Protein AF-A0A969E4X5-F1 (afdb_monomer)

Sequence (91 aa):
MVANLRTMGYPEHFAGMLTFWKVLGVLAIAIPQVPARFKEWAYGCFFVEFLCAAYVLFVTPDFSNQVAFPLVFVAILAGSYYYYHKLKAAN

Secondary structure (DSSP, 8-state):
-THHHHHTT--HHHHHHHHHHHHHHHHHHH-TTS-HHHHHHHHHHHHHHHHHHHHHHHHSTTTGGGTHHHHHHHHHHHHHHHHHHHHHH--

Solvent-accessible surface area (backbone atoms only — not comparable to full-atom values): 5136 Å² total; per-residue (Å²): 125,78,75,61,42,64,79,69,70,48,61,80,61,54,61,54,53,53,53,51,52,51,52,52,43,50,49,44,62,70,43,81,86,50,56,70,68,62,32,53,52,38,53,51,51,52,48,51,53,30,50,51,50,26,51,54,25,55,72,35,82,94,39,39,89,52,27,62,58,36,49,51,52,44,52,52,52,52,48,52,51,53,53,54,51,51,58,64,72,74,107

Radius of gyration: 15.98 Å; Cα contacts (8 Å, |Δi|>4): 47; chains: 1; bounding box: 28×29×47 Å

Nearest PDB structures (foldseek):
  1ehg-assembly1_A  TM=9.020E-01  e=9.083E+00  Fusarium oxysporum
  1ulw-assembly1_A  TM=6.821E-01  e=8.049E+00  Fusarium oxysporum
  6qk8-assembly1_C  TM=3.220E-01  e=3.454E+00  Saccharomyces cerevisiae S288C
  6y6b-assembly1_A  TM=3.275E-01  e=6.714E+00  Homo sapiens

Foldseek 3Di:
DQVVCVVVVHDSCVVVVVVVVLVVLVCLCPDPPRDPVSNVVSLVVLLVVLVVVLVVLCPDPVRVVVSVPSVVVNVVSVVVVVVVVVVVVVD

Mean predicted aligned error: 9.79 Å

pLDDT: mean 74.41, std 10.67, range [45.41, 87.62]

Structure (mmCIF, N/CA/C/O backbone):
data_AF-A0A969E4X5-F1
#
_entry.id   AF-A0A969E4X5-F1
#
loop_
_atom_site.group_PDB
_atom_site.id
_atom_site.type_symbol
_atom_site.label_atom_id
_atom_site.label_alt_id
_atom_site.label_comp_id
_atom_site.label_asym_id
_atom_site.label_entity_id
_atom_site.label_seq_id
_atom_site.pdbx_PDB_ins_code
_atom_site.Cartn_x
_atom_site.Cartn_y
_atom_site.Cartn_z
_atom_site.occupancy
_atom_site.B_iso_or_equiv
_atom_site.auth_seq_id
_atom_site.auth_comp_id
_atom_site.auth_asym_id
_atom_site.auth_atom_id
_atom_site.pdbx_PDB_model_num
ATOM 1 N N . MET A 1 1 ? -2.292 -0.433 -21.258 1.00 48.19 1 MET A N 1
ATOM 2 C CA . MET A 1 1 ? -1.569 -1.091 -20.142 1.00 48.19 1 MET A CA 1
ATOM 3 C C . MET A 1 1 ? -1.119 -2.521 -20.470 1.00 48.19 1 MET A C 1
ATOM 5 O O . MET A 1 1 ? 0.020 -2.832 -20.170 1.00 48.19 1 MET A O 1
ATOM 9 N N . VAL A 1 2 ? -1.921 -3.371 -21.133 1.00 48.62 2 VAL A N 1
ATOM 10 C CA . VAL A 1 2 ? -1.520 -4.762 -21.492 1.00 48.62 2 VAL A CA 1
ATOM 11 C C . VAL A 1 2 ? -0.456 -4.838 -22.607 1.00 48.62 2 VAL A C 1
ATOM 13 O O . VAL A 1 2 ? 0.323 -5.784 -22.663 1.00 48.62 2 VAL A O 1
ATOM 16 N N . ALA A 1 3 ? -0.363 -3.814 -23.461 1.00 46.56 3 ALA A N 1
ATOM 17 C CA . ALA A 1 3 ? 0.533 -3.808 -24.621 1.00 46.56 3 ALA A CA 1
ATOM 18 C C . ALA A 1 3 ? 2.043 -3.794 -24.292 1.00 46.56 3 ALA A C 1
ATOM 20 O O . ALA A 1 3 ? 2.827 -4.217 -25.130 1.00 46.56 3 ALA A O 1
ATOM 21 N N . ASN A 1 4 ? 2.457 -3.370 -23.090 1.00 54.47 4 ASN A N 1
ATOM 22 C CA . ASN A 1 4 ? 3.882 -3.232 -22.738 1.00 54.47 4 ASN A CA 1
ATOM 23 C C . ASN A 1 4 ? 4.544 -4.539 -22.260 1.00 54.47 4 ASN A C 1
ATOM 25 O O . ASN A 1 4 ? 5.764 -4.652 -22.291 1.00 54.47 4 ASN A O 1
ATOM 29 N N . LEU A 1 5 ? 3.764 -5.536 -21.821 1.00 54.41 5 LEU A N 1
ATOM 30 C CA . LEU A 1 5 ? 4.311 -6.781 -21.257 1.00 54.41 5 LEU A CA 1
ATOM 31 C C . LEU A 1 5 ? 4.767 -7.769 -22.337 1.00 54.41 5 LEU A C 1
ATOM 33 O O . LEU A 1 5 ? 5.786 -8.434 -22.163 1.00 54.41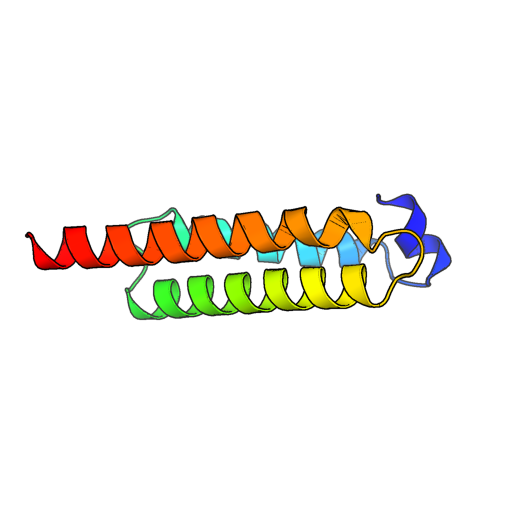 5 LEU A O 1
ATOM 37 N N . ARG A 1 6 ? 4.059 -7.808 -23.477 1.00 52.84 6 ARG A N 1
ATOM 38 C CA . ARG A 1 6 ? 4.443 -8.623 -24.642 1.00 52.84 6 ARG A CA 1
ATOM 39 C C . ARG A 1 6 ? 5.786 -8.178 -25.226 1.00 52.84 6 ARG A C 1
ATOM 41 O O . ARG A 1 6 ? 6.598 -9.018 -25.593 1.00 52.84 6 ARG A O 1
ATOM 48 N N . THR A 1 7 ? 6.046 -6.872 -25.261 1.00 53.22 7 THR A N 1
ATOM 49 C CA . THR A 1 7 ? 7.307 -6.289 -25.751 1.00 53.22 7 THR A CA 1
ATOM 50 C C . THR A 1 7 ? 8.488 -6.536 -24.809 1.00 53.22 7 THR A C 1
ATOM 52 O O . THR A 1 7 ? 9.627 -6.536 -25.260 1.00 53.22 7 THR A O 1
ATOM 55 N N . MET A 1 8 ? 8.226 -6.777 -23.520 1.00 57.12 8 MET A N 1
ATOM 56 C CA . MET A 1 8 ? 9.233 -7.085 -22.494 1.00 57.12 8 MET A CA 1
ATOM 57 C C . MET A 1 8 ? 9.477 -8.595 -22.301 1.00 57.12 8 MET A C 1
ATOM 59 O O . MET A 1 8 ? 10.236 -8.978 -21.415 1.00 57.12 8 MET A O 1
ATOM 63 N N . GLY A 1 9 ? 8.842 -9.459 -23.105 1.00 64.00 9 GLY A N 1
ATOM 64 C CA . GLY A 1 9 ? 9.021 -10.916 -23.044 1.00 64.00 9 GLY A CA 1
ATOM 65 C C . GLY A 1 9 ? 8.317 -11.607 -21.871 1.00 64.00 9 GLY A C 1
ATOM 66 O O . GLY A 1 9 ? 8.548 -12.792 -21.637 1.00 64.00 9 GLY A O 1
ATOM 67 N N . TYR A 1 10 ? 7.448 -10.902 -21.137 1.00 63.53 10 TYR A N 1
ATOM 68 C CA . TYR A 1 10 ? 6.694 -11.507 -20.042 1.00 63.53 10 TYR A CA 1
ATOM 69 C C . TYR A 1 10 ? 5.529 -12.352 -20.576 1.00 63.53 10 TYR A C 1
ATOM 71 O O . TYR A 1 10 ? 4.793 -11.897 -21.459 1.00 63.53 10 TYR A O 1
ATOM 79 N N . PRO A 1 11 ? 5.302 -13.557 -20.024 1.00 72.31 11 PRO A N 1
ATOM 80 C CA . PRO A 1 11 ? 4.174 -14.383 -20.422 1.00 72.31 11 PRO A CA 1
ATOM 81 C C . PRO A 1 11 ? 2.837 -13.703 -20.102 1.00 72.31 11 PRO A C 1
ATOM 83 O O . PRO A 1 11 ? 2.693 -13.062 -19.062 1.00 72.31 11 PRO A O 1
ATOM 86 N N . GLU A 1 12 ? 1.820 -13.882 -20.949 1.00 70.06 12 GLU A N 1
ATOM 87 C CA . GLU A 1 12 ? 0.513 -13.213 -20.792 1.00 70.06 12 GLU A CA 1
ATOM 88 C C . GLU A 1 12 ? -0.177 -13.520 -19.452 1.00 70.06 12 GLU A C 1
ATOM 90 O O . GLU A 1 12 ? -0.910 -12.697 -18.904 1.00 70.06 12 GLU A O 1
ATOM 95 N N . HIS A 1 13 ? 0.119 -14.684 -18.877 1.00 76.31 13 HIS A N 1
ATOM 96 C CA . HIS A 1 13 ? -0.375 -15.114 -17.572 1.00 76.31 13 HIS A CA 1
ATOM 97 C C . HIS A 1 13 ? 0.253 -14.361 -16.390 1.00 76.31 13 HIS A C 1
ATOM 99 O O . HIS A 1 13 ? -0.335 -14.352 -15.311 1.00 76.31 13 HIS A O 1
ATOM 105 N N . PHE A 1 14 ? 1.390 -13.680 -16.567 1.00 77.50 14 PHE A N 1
ATOM 106 C CA . PHE A 1 14 ? 2.034 -12.906 -15.501 1.00 77.50 14 PHE A CA 1
ATOM 107 C C . PHE A 1 14 ? 1.167 -11.726 -15.044 1.00 77.50 14 PHE A C 1
ATOM 109 O O . PHE A 1 14 ? 0.991 -11.507 -13.845 1.00 77.50 14 PHE A O 1
ATOM 116 N N . ALA A 1 15 ? 0.548 -11.017 -15.995 1.00 75.88 15 ALA A N 1
ATOM 117 C CA . ALA A 1 15 ? -0.407 -9.954 -15.687 1.00 75.88 15 ALA A CA 1
ATOM 118 C C . ALA A 1 15 ? -1.615 -10.498 -14.912 1.00 75.88 15 ALA A C 1
ATOM 120 O O . ALA A 1 15 ? -1.998 -9.932 -13.891 1.00 75.88 15 ALA A O 1
ATOM 121 N N . GLY A 1 16 ? -2.174 -11.626 -15.368 1.00 82.38 16 GLY A N 1
ATOM 122 C CA . GLY A 1 16 ? -3.310 -12.277 -14.714 1.00 82.38 16 GLY A CA 1
ATOM 123 C C . GLY A 1 16 ? -2.988 -12.734 -13.291 1.00 82.38 16 GLY A C 1
ATOM 124 O O . GLY A 1 16 ? -3.772 -12.492 -12.376 1.00 82.38 16 GLY A O 1
ATOM 125 N N . MET A 1 17 ? -1.806 -13.319 -13.082 1.00 82.94 17 MET A N 1
ATOM 126 C CA . MET A 1 17 ? -1.329 -13.740 -11.764 1.00 82.94 17 MET A CA 1
ATOM 127 C C . MET A 1 17 ? -1.150 -12.548 -10.812 1.00 82.94 17 MET A C 1
ATOM 129 O O . MET A 1 17 ? -1.598 -12.610 -9.668 1.00 82.94 17 MET A O 1
ATOM 133 N N . LEU A 1 18 ? -0.555 -11.445 -11.276 1.00 81.75 18 LEU A N 1
ATOM 134 C CA . LEU A 1 18 ? -0.421 -10.213 -10.490 1.00 81.75 18 LEU A CA 1
ATOM 135 C C . LEU A 1 18 ? -1.783 -9.623 -10.110 1.00 81.75 18 LEU A C 1
ATOM 137 O O . LEU A 1 18 ? -1.995 -9.250 -8.957 1.00 81.75 18 LEU A O 1
ATOM 141 N N . THR A 1 19 ? -2.722 -9.553 -11.056 1.00 83.12 19 THR A N 1
ATOM 142 C CA . THR A 1 19 ? -4.077 -9.063 -10.781 1.00 83.12 19 THR A CA 1
ATOM 143 C C . THR A 1 19 ? -4.796 -9.950 -9.767 1.00 83.12 19 THR A C 1
ATOM 145 O O . THR A 1 19 ? -5.409 -9.426 -8.839 1.00 83.12 19 THR A O 1
ATOM 148 N N . PHE A 1 20 ? -4.680 -11.275 -9.889 1.00 87.62 20 PHE A N 1
ATOM 149 C CA . PHE A 1 20 ? -5.271 -12.220 -8.942 1.00 87.62 20 PHE A CA 1
ATOM 150 C C . PHE A 1 20 ? -4.771 -11.986 -7.509 1.00 87.62 20 PHE A C 1
ATOM 152 O O . PHE A 1 20 ? -5.576 -11.852 -6.587 1.00 87.62 20 PHE A O 1
ATOM 159 N N . TRP A 1 21 ? -3.454 -11.849 -7.324 1.00 83.69 21 TRP A N 1
ATOM 160 C CA . TRP A 1 21 ? -2.861 -11.585 -6.010 1.00 83.69 21 TRP A CA 1
ATOM 161 C C . TRP A 1 21 ? -3.273 -10.236 -5.418 1.00 83.69 21 TRP A C 1
ATOM 163 O O . TRP A 1 21 ? -3.553 -10.156 -4.222 1.00 83.69 21 TRP A O 1
ATOM 173 N N . LYS A 1 22 ? -3.382 -9.189 -6.242 1.00 82.44 22 LYS A N 1
ATOM 174 C CA . LYS A 1 22 ? -3.882 -7.880 -5.793 1.00 82.44 22 LYS A CA 1
ATOM 175 C C . LYS A 1 22 ? -5.316 -7.963 -5.285 1.00 82.44 22 LYS A C 1
ATOM 177 O O . LYS A 1 22 ? -5.615 -7.444 -4.213 1.00 82.44 22 LYS A O 1
ATOM 182 N N . VAL A 1 23 ? -6.196 -8.641 -6.023 1.00 86.62 23 VAL A N 1
ATOM 183 C CA . VAL A 1 23 ? -7.596 -8.832 -5.613 1.00 86.62 23 VAL A CA 1
ATOM 184 C C . VAL A 1 23 ? -7.671 -9.610 -4.299 1.00 86.62 23 VAL A C 1
ATOM 186 O O . VAL A 1 23 ? -8.415 -9.219 -3.402 1.00 86.62 23 VAL A O 1
ATOM 189 N N . LEU A 1 24 ? -6.859 -10.658 -4.146 1.00 86.00 24 LEU A N 1
ATOM 190 C CA . LEU A 1 24 ? -6.783 -11.441 -2.912 1.00 86.00 24 LEU A CA 1
ATOM 191 C C . LEU A 1 24 ? -6.323 -10.581 -1.723 1.00 86.00 24 LEU A C 1
ATOM 193 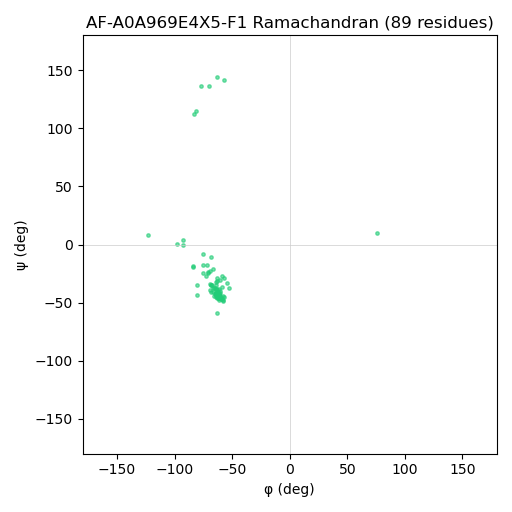O O . LEU A 1 24 ? -6.931 -10.635 -0.655 1.00 86.00 24 LEU A O 1
ATOM 197 N N . GLY A 1 25 ? -5.319 -9.723 -1.922 1.00 82.38 25 GLY A N 1
ATOM 198 C CA . GLY A 1 25 ? -4.883 -8.755 -0.916 1.00 82.38 25 GLY A CA 1
ATOM 199 C C . GLY A 1 25 ? -5.993 -7.779 -0.510 1.00 82.38 25 GLY A C 1
ATOM 200 O O . GLY A 1 25 ? -6.206 -7.553 0.682 1.00 82.38 25 GLY A O 1
ATOM 201 N N . VAL A 1 26 ? -6.735 -7.222 -1.475 1.00 83.31 26 VAL A N 1
ATOM 202 C CA . VAL A 1 26 ? -7.855 -6.306 -1.189 1.00 83.31 26 VAL A CA 1
ATOM 203 C C . VAL A 1 26 ? -8.950 -7.026 -0.403 1.00 83.31 26 VAL A C 1
ATOM 205 O O . VAL A 1 26 ? -9.455 -6.486 0.580 1.00 83.31 26 VAL A O 1
ATOM 208 N N . LEU A 1 27 ? -9.279 -8.265 -0.780 1.00 83.44 27 LEU A N 1
ATOM 209 C CA . LEU A 1 27 ? -10.246 -9.096 -0.059 1.00 83.44 27 LEU A CA 1
ATOM 210 C C . LEU A 1 27 ? -9.800 -9.377 1.384 1.00 83.44 27 LEU A C 1
ATOM 212 O O . LEU A 1 27 ? -10.629 -9.330 2.293 1.00 83.44 27 LEU A O 1
ATOM 216 N N . ALA A 1 28 ? -8.502 -9.596 1.615 1.00 82.31 28 ALA A N 1
ATOM 217 C CA . ALA A 1 28 ? -7.955 -9.810 2.955 1.00 82.31 28 ALA A CA 1
ATOM 218 C C . ALA A 1 28 ? -8.118 -8.585 3.879 1.00 82.31 28 ALA A C 1
ATOM 220 O O . ALA A 1 28 ? -8.292 -8.747 5.089 1.00 82.31 28 ALA A O 1
ATOM 221 N N . ILE A 1 29 ? -8.095 -7.366 3.326 1.00 79.44 29 ILE A N 1
ATOM 222 C CA . ILE A 1 29 ? -8.364 -6.126 4.076 1.00 79.44 29 ILE A CA 1
ATOM 223 C C . ILE A 1 29 ? -9.873 -5.898 4.239 1.00 79.44 29 ILE A C 1
ATOM 225 O O . ILE A 1 29 ? -10.323 -5.541 5.331 1.00 79.44 29 ILE A O 1
ATOM 229 N N . ALA A 1 30 ? -10.651 -6.117 3.174 1.00 80.62 30 ALA A N 1
ATOM 230 C CA . ALA A 1 30 ? -12.081 -5.826 3.130 1.00 80.62 30 ALA A CA 1
ATOM 231 C C . ALA A 1 30 ? -12.915 -6.746 4.033 1.00 80.62 30 ALA A C 1
ATOM 233 O O . ALA A 1 30 ? -13.907 -6.301 4.607 1.00 80.62 30 ALA A O 1
ATOM 234 N N . ILE A 1 31 ? -12.527 -8.017 4.181 1.00 80.19 31 ILE A N 1
ATOM 235 C CA . ILE A 1 31 ? -13.276 -8.97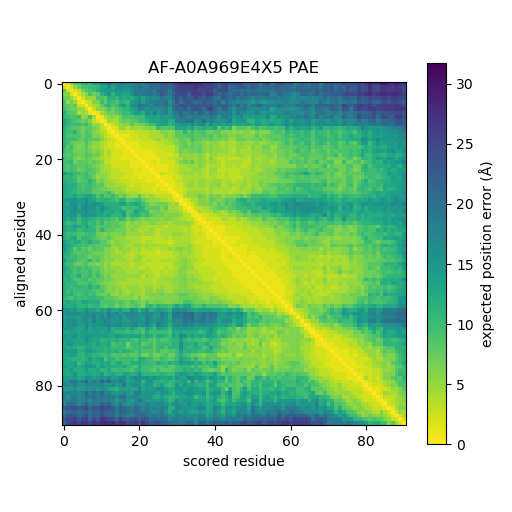6 4.994 1.00 80.19 31 ILE A CA 1
ATOM 236 C C . ILE A 1 31 ? -12.915 -8.784 6.482 1.00 80.19 31 ILE A C 1
ATOM 238 O O . ILE A 1 31 ? -11.785 -9.056 6.904 1.00 80.19 31 ILE A O 1
ATOM 242 N N . PRO A 1 32 ? -13.865 -8.364 7.340 1.00 67.25 32 PRO A N 1
ATOM 243 C CA . PRO A 1 32 ? -13.590 -8.095 8.750 1.00 67.25 32 PRO A CA 1
ATOM 244 C C . PRO A 1 32 ? -13.277 -9.364 9.557 1.00 67.25 32 PRO A C 1
ATOM 246 O O . PRO A 1 32 ? -12.590 -9.264 10.571 1.00 67.25 32 PRO A O 1
ATOM 249 N N . GLN A 1 33 ? -13.718 -10.534 9.078 1.00 75.00 33 GLN A N 1
ATOM 250 C CA . GLN A 1 33 ? -13.530 -11.853 9.699 1.00 75.00 33 GLN A CA 1
ATOM 251 C C . GLN A 1 33 ? -12.104 -12.418 9.551 1.00 75.00 33 GLN A C 1
ATOM 253 O O . GLN A 1 33 ? -11.784 -13.438 10.157 1.00 75.00 33 GLN A O 1
ATOM 258 N N . VAL A 1 34 ? -11.240 -11.774 8.759 1.00 75.56 34 VAL A N 1
ATOM 259 C CA . VAL A 1 34 ? -9.846 -12.202 8.575 1.00 75.56 34 VAL A CA 1
ATOM 260 C C . VAL A 1 34 ? -9.048 -11.957 9.868 1.00 75.56 34 VAL A C 1
ATOM 262 O O . VAL A 1 34 ? -9.179 -10.880 10.466 1.00 75.56 34 VAL A O 1
ATOM 265 N N . PRO A 1 35 ? -8.197 -12.909 10.310 1.00 76.62 35 PRO A N 1
ATOM 266 C CA . PRO A 1 35 ? -7.414 -12.760 11.53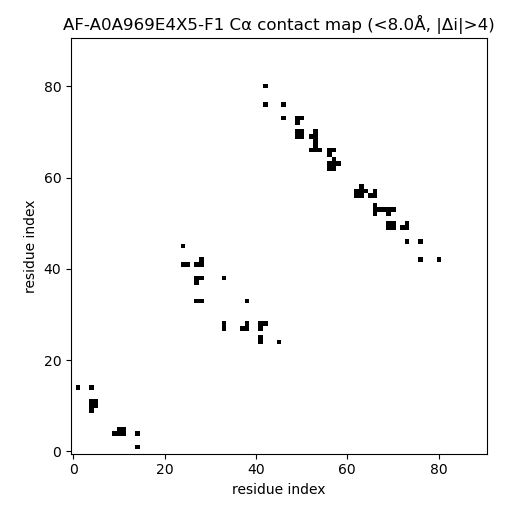3 1.00 76.62 35 PRO A CA 1
ATOM 267 C C . PRO A 1 35 ? -6.543 -11.502 11.488 1.00 76.62 35 PRO A C 1
ATOM 269 O O . PRO A 1 35 ? -5.949 -11.186 10.456 1.00 76.62 35 PRO A O 1
ATOM 272 N N . ALA A 1 36 ? -6.415 -10.810 12.624 1.00 74.81 36 ALA A N 1
ATOM 273 C CA . ALA A 1 36 ? -5.715 -9.523 12.706 1.00 74.81 36 ALA A CA 1
ATOM 274 C C . ALA A 1 36 ? -4.290 -9.563 12.121 1.00 74.81 36 ALA A C 1
ATOM 276 O O . ALA A 1 36 ? -3.903 -8.641 11.411 1.00 74.81 36 ALA A O 1
ATOM 277 N N . ARG A 1 37 ? -3.565 -10.672 12.326 1.00 75.81 37 ARG A N 1
ATOM 278 C CA . ARG A 1 37 ? -2.218 -10.879 11.775 1.00 75.81 37 ARG A CA 1
ATOM 279 C C . ARG A 1 37 ? -2.209 -10.869 10.246 1.00 75.81 37 ARG A C 1
ATOM 281 O O . ARG A 1 37 ? -1.428 -10.145 9.657 1.00 75.81 37 ARG A O 1
ATOM 288 N N . PHE A 1 38 ? -3.108 -11.593 9.578 1.00 77.50 38 PHE A N 1
ATOM 289 C CA . PHE A 1 38 ? -3.163 -11.583 8.107 1.00 77.50 38 PHE A CA 1
ATOM 290 C C . PHE A 1 38 ? -3.529 -10.207 7.547 1.00 77.50 38 PHE A C 1
ATOM 292 O O . PHE A 1 38 ? -3.038 -9.818 6.489 1.00 77.50 38 PHE A O 1
ATOM 299 N N . LYS A 1 39 ? -4.345 -9.448 8.284 1.00 75.06 39 LYS A N 1
ATOM 300 C CA . LYS A 1 39 ? -4.701 -8.080 7.910 1.00 75.06 39 LYS A CA 1
ATOM 301 C C . LYS A 1 39 ? -3.482 -7.152 7.956 1.00 75.06 39 LYS A C 1
ATOM 303 O O . LYS A 1 39 ? -3.265 -6.404 7.011 1.00 75.06 39 LYS A O 1
ATOM 308 N N . GLU A 1 40 ? -2.654 -7.242 8.998 1.00 77.69 40 GLU A N 1
ATOM 309 C CA . GLU A 1 40 ? -1.396 -6.479 9.107 1.00 77.69 40 GLU A CA 1
ATOM 310 C C . GLU A 1 40 ? -0.416 -6.805 7.974 1.00 77.69 40 GLU A C 1
ATOM 312 O O . GLU A 1 40 ? 0.190 -5.900 7.402 1.00 77.69 40 GLU A O 1
ATOM 317 N N . TRP A 1 41 ? -0.312 -8.081 7.593 1.00 82.38 41 TRP A N 1
ATOM 318 C CA 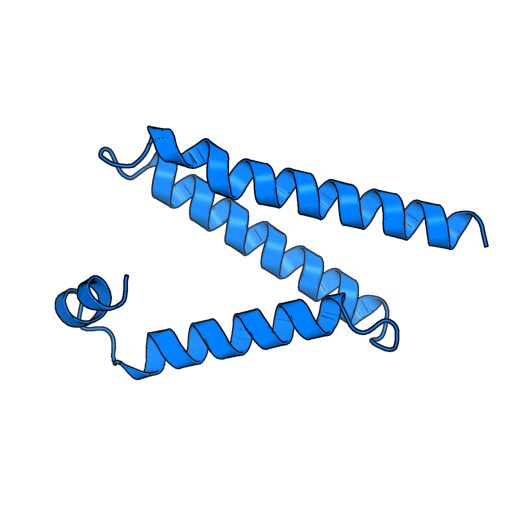. TRP A 1 41 ? 0.543 -8.503 6.481 1.00 82.38 41 TRP A CA 1
ATOM 319 C C . TRP A 1 41 ? 0.034 -7.954 5.145 1.00 82.38 41 TRP A C 1
ATOM 321 O O . TRP A 1 41 ? 0.830 -7.464 4.349 1.00 82.38 41 TRP A O 1
ATOM 331 N N . ALA A 1 42 ? -1.285 -7.954 4.920 1.00 83.56 42 ALA A N 1
ATOM 332 C CA . ALA A 1 42 ? -1.881 -7.349 3.730 1.00 83.56 42 ALA A CA 1
ATOM 333 C C . ALA A 1 42 ? -1.605 -5.836 3.660 1.00 83.56 42 ALA A C 1
ATOM 335 O O . ALA A 1 42 ? -1.176 -5.345 2.616 1.00 83.56 42 ALA A O 1
ATOM 336 N N . TYR A 1 43 ? -1.765 -5.108 4.773 1.00 78.56 43 TYR A N 1
ATOM 337 C CA . TYR A 1 43 ? -1.398 -3.688 4.855 1.00 78.56 43 TYR A CA 1
ATOM 338 C C . TYR A 1 43 ? 0.085 -3.453 4.527 1.00 78.56 43 TYR A C 1
ATOM 340 O O . TYR A 1 43 ? 0.401 -2.553 3.748 1.00 78.56 43 TYR A O 1
ATOM 348 N N . GLY A 1 44 ? 0.988 -4.279 5.069 1.00 82.12 44 GLY A N 1
ATOM 349 C CA . GLY A 1 44 ? 2.423 -4.202 4.786 1.00 82.12 44 GLY A CA 1
ATOM 350 C C . GLY A 1 44 ? 2.757 -4.456 3.313 1.00 82.12 44 GLY A C 1
ATOM 351 O O . GLY A 1 44 ? 3.504 -3.685 2.711 1.00 82.12 44 GLY A O 1
ATOM 352 N N . CYS A 1 45 ? 2.164 -5.484 2.702 1.00 83.88 45 CYS A N 1
ATOM 353 C CA . CYS A 1 45 ? 2.369 -5.794 1.286 1.00 83.88 45 CYS A CA 1
ATOM 354 C C . CYS A 1 45 ? 1.911 -4.653 0.366 1.00 83.88 45 CYS A C 1
ATOM 356 O O . CYS A 1 45 ? 2.667 -4.267 -0.525 1.00 83.88 45 CYS A O 1
ATOM 358 N N . PHE A 1 46 ? 0.730 -4.065 0.596 1.00 84.94 46 PHE A N 1
ATOM 359 C CA . PHE A 1 46 ? 0.270 -2.920 -0.202 1.00 84.94 46 PHE A CA 1
ATOM 360 C C . PHE A 1 46 ? 1.134 -1.678 -0.005 1.00 84.94 46 PHE A C 1
ATOM 362 O O . PHE A 1 46 ? 1.399 -0.955 -0.963 1.00 84.94 46 PHE A O 1
ATOM 369 N N . PHE A 1 47 ? 1.605 -1.432 1.218 1.00 84.69 47 PHE A N 1
ATOM 370 C CA . PHE A 1 47 ? 2.511 -0.322 1.487 1.00 84.69 47 PHE A CA 1
ATOM 371 C C . PHE A 1 47 ? 3.810 -0.441 0.676 1.00 84.69 47 PHE A C 1
ATOM 373 O O . PHE A 1 47 ? 4.212 0.514 0.010 1.00 84.69 47 PHE A O 1
ATOM 380 N N . VAL A 1 48 ? 4.426 -1.628 0.668 1.00 85.62 48 VAL A N 1
ATOM 381 C CA . VAL A 1 48 ? 5.631 -1.902 -0.131 1.00 85.62 48 VAL A CA 1
ATOM 382 C C . VAL A 1 48 ? 5.338 -1.797 -1.630 1.00 85.62 48 VAL A C 1
ATOM 384 O O . VAL A 1 48 ? 6.125 -1.194 -2.355 1.00 85.62 48 VAL A O 1
ATOM 387 N N . GLU A 1 49 ? 4.195 -2.307 -2.101 1.00 87.38 49 GLU A N 1
ATOM 388 C CA . GLU A 1 49 ? 3.794 -2.213 -3.510 1.00 87.38 49 GLU A CA 1
ATOM 389 C C . GLU A 1 49 ? 3.718 -0.754 -3.987 1.00 87.38 49 GLU A C 1
ATOM 391 O O . GLU A 1 49 ? 4.301 -0.400 -5.017 1.00 87.38 49 GLU A O 1
ATOM 396 N N . PHE A 1 50 ? 3.043 0.113 -3.228 1.00 84.62 50 PHE A N 1
ATOM 397 C CA . PHE A 1 50 ? 2.915 1.522 -3.588 1.00 84.62 50 PHE A CA 1
ATOM 398 C C . PHE A 1 50 ? 4.239 2.289 -3.470 1.00 84.62 50 PHE A C 1
ATOM 400 O O . PHE A 1 50 ? 4.502 3.162 -4.297 1.00 84.62 50 PHE A O 1
ATOM 407 N N . LEU A 1 51 ? 5.103 1.949 -2.506 1.00 86.25 51 LEU A N 1
ATOM 408 C CA . LEU A 1 51 ? 6.452 2.519 -2.422 1.00 86.25 51 LEU A CA 1
ATOM 409 C C . LEU A 1 51 ? 7.311 2.145 -3.631 1.00 86.25 51 LEU A C 1
ATOM 411 O O . LEU A 1 51 ? 7.958 3.014 -4.217 1.00 86.25 51 LEU A O 1
ATOM 415 N N . CYS A 1 52 ? 7.292 0.876 -4.043 1.00 85.00 52 CYS A N 1
ATOM 416 C CA . CYS A 1 52 ? 7.983 0.438 -5.252 1.00 85.00 52 CYS A CA 1
ATOM 417 C C . CYS A 1 52 ? 7.440 1.157 -6.492 1.00 85.00 52 CYS A C 1
ATOM 419 O O . CYS A 1 52 ? 8.225 1.606 -7.326 1.00 85.00 52 CYS A O 1
ATOM 421 N N . ALA A 1 53 ? 6.119 1.332 -6.598 1.00 84.75 53 ALA A N 1
ATOM 422 C CA . ALA A 1 53 ? 5.513 2.087 -7.692 1.00 84.75 53 ALA A CA 1
ATOM 423 C C . ALA A 1 53 ? 5.976 3.555 -7.712 1.00 84.75 53 ALA A C 1
ATOM 425 O O . ALA A 1 53 ? 6.334 4.068 -8.771 1.00 84.75 53 ALA A O 1
ATOM 426 N N . ALA A 1 54 ? 6.027 4.216 -6.551 1.00 83.94 54 ALA A N 1
ATOM 427 C CA . ALA A 1 54 ? 6.536 5.581 -6.435 1.00 83.94 54 ALA A CA 1
ATOM 428 C C . ALA A 1 54 ? 8.011 5.680 -6.860 1.00 83.94 54 ALA A C 1
ATOM 430 O O . ALA A 1 54 ? 8.370 6.581 -7.614 1.00 83.94 54 ALA A O 1
ATOM 431 N N . TYR A 1 55 ? 8.848 4.727 -6.438 1.00 84.81 55 TYR A N 1
ATOM 432 C CA . TYR A 1 55 ? 10.263 4.680 -6.812 1.00 84.81 55 TYR A CA 1
ATOM 433 C C . TYR A 1 55 ? 10.464 4.485 -8.322 1.00 84.81 55 TYR A C 1
ATOM 435 O O . TYR A 1 55 ? 11.242 5.208 -8.939 1.00 84.81 55 TYR A O 1
ATOM 443 N N . VAL A 1 56 ? 9.731 3.555 -8.943 1.00 83.38 56 VAL A N 1
ATOM 444 C CA . VAL A 1 56 ? 9.827 3.308 -10.391 1.00 83.38 56 VAL A CA 1
ATOM 445 C C . VAL A 1 56 ? 9.384 4.533 -11.188 1.00 83.38 56 VAL A C 1
ATOM 447 O O . VAL A 1 56 ? 10.066 4.914 -12.138 1.00 83.38 56 VAL A O 1
ATOM 450 N N . LEU A 1 57 ? 8.292 5.194 -10.792 1.00 83.06 57 LEU A N 1
ATOM 451 C CA . LEU A 1 57 ? 7.855 6.434 -11.441 1.00 83.06 57 LEU A CA 1
ATOM 452 C C . LEU A 1 57 ? 8.872 7.566 -11.265 1.00 83.06 57 LEU A C 1
ATOM 454 O O . LEU A 1 57 ? 9.056 8.349 -12.188 1.00 83.06 57 LEU A O 1
ATOM 458 N N . PHE A 1 58 ? 9.559 7.629 -10.122 1.00 81.06 58 PHE A N 1
ATOM 459 C CA . PHE A 1 58 ? 10.582 8.640 -9.859 1.00 81.06 58 PHE A CA 1
ATOM 460 C C . PHE A 1 58 ? 11.827 8.446 -10.732 1.00 81.06 58 PHE A C 1
ATOM 462 O O . PHE A 1 58 ? 12.377 9.415 -11.249 1.00 81.06 58 PHE A O 1
ATOM 469 N N . VAL A 1 59 ? 12.255 7.196 -10.920 1.00 84.06 59 VAL A N 1
ATOM 470 C CA . VAL A 1 59 ? 13.420 6.853 -11.751 1.00 84.06 59 VAL A CA 1
ATOM 471 C C . VAL A 1 59 ? 13.102 6.947 -13.248 1.00 84.06 59 VAL A C 1
ATOM 473 O O . VAL A 1 59 ? 14.009 7.15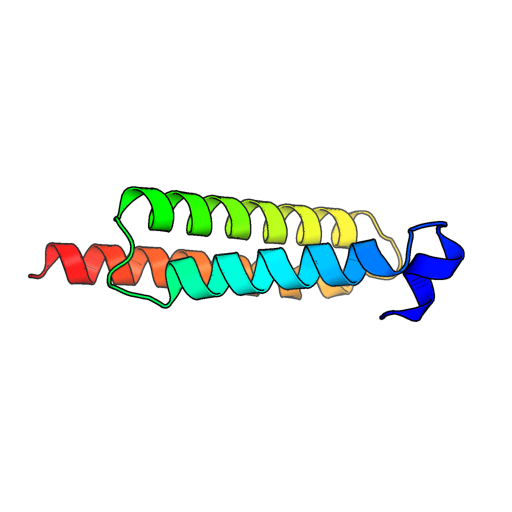6 -14.051 1.00 84.06 59 VAL A O 1
ATOM 476 N N . THR A 1 60 ? 11.831 6.821 -13.644 1.00 80.44 60 THR A N 1
ATOM 477 C CA . THR A 1 60 ? 11.434 6.876 -15.057 1.00 80.44 60 THR A CA 1
ATOM 478 C C . THR A 1 60 ? 11.272 8.337 -15.518 1.00 80.44 60 THR A C 1
ATOM 480 O O . THR A 1 60 ? 10.323 8.997 -15.089 1.00 80.44 60 THR A O 1
ATOM 483 N N . PRO A 1 61 ? 12.134 8.857 -16.418 1.00 69.44 61 PRO A N 1
ATOM 484 C CA . PRO A 1 61 ? 12.191 10.288 -16.751 1.00 69.44 61 PRO A CA 1
ATOM 485 C C . PRO A 1 61 ? 10.871 10.846 -17.295 1.00 69.44 61 PRO A C 1
ATOM 487 O O . PRO A 1 61 ? 10.474 11.957 -16.952 1.00 69.44 61 PRO A O 1
ATOM 490 N N . ASP A 1 62 ? 10.159 10.042 -18.085 1.00 70.25 62 ASP A N 1
ATOM 491 C CA . ASP A 1 62 ? 8.913 10.437 -18.747 1.00 70.25 62 ASP A CA 1
ATOM 492 C C . ASP A 1 62 ? 7.704 10.487 -17.795 1.00 70.25 62 ASP A C 1
ATOM 494 O O . ASP A 1 62 ? 6.684 11.104 -18.103 1.00 70.25 62 ASP A O 1
ATOM 498 N N . PHE A 1 63 ? 7.802 9.845 -16.625 1.00 68.25 63 PHE A N 1
ATOM 499 C CA . PHE A 1 63 ? 6.681 9.650 -15.699 1.00 68.25 63 PHE A CA 1
ATOM 500 C C . PHE A 1 63 ? 6.926 10.212 -14.292 1.00 68.25 63 PHE A C 1
ATOM 502 O O . PHE A 1 63 ? 6.077 10.043 -13.414 1.00 68.25 63 PHE A O 1
ATOM 509 N N . SER A 1 64 ? 8.021 10.949 -14.085 1.00 64.50 64 SER A N 1
ATOM 510 C CA . SER A 1 64 ? 8.377 11.569 -12.798 1.00 64.50 64 SER A CA 1
ATOM 511 C C . SER A 1 64 ? 7.262 12.467 -12.223 1.00 64.50 64 SER A C 1
ATOM 513 O O . SER A 1 64 ? 6.994 12.451 -11.022 1.00 64.50 64 SER A O 1
ATOM 515 N N . ASN A 1 65 ? 6.482 13.144 -13.077 1.00 70.00 65 ASN A N 1
ATOM 516 C CA . ASN A 1 65 ? 5.321 13.940 -12.646 1.00 70.00 65 ASN A CA 1
ATOM 517 C C . ASN A 1 65 ? 4.135 13.112 -12.105 1.00 70.00 65 ASN A C 1
ATOM 519 O O . ASN A 1 65 ? 3.204 13.680 -11.537 1.00 70.00 65 ASN A O 1
ATOM 523 N N . GLN A 1 66 ? 4.137 11.785 -12.263 1.00 75.00 66 GLN A N 1
ATOM 524 C CA . GLN A 1 66 ? 3.065 10.899 -11.787 1.00 75.00 66 GLN A CA 1
ATOM 525 C C . GLN A 1 66 ? 3.378 10.233 -10.439 1.00 75.00 66 GLN A C 1
ATOM 527 O O . GLN A 1 66 ? 2.534 9.511 -9.910 1.00 75.00 66 GLN A O 1
ATOM 532 N N . VAL A 1 67 ? 4.541 10.508 -9.835 1.00 76.38 67 VAL A N 1
ATOM 533 C CA . VAL A 1 67 ? 4.949 9.967 -8.520 1.00 76.38 67 VAL A CA 1
ATOM 534 C C . VAL A 1 67 ? 3.945 10.304 -7.411 1.00 76.38 67 VAL A C 1
ATOM 536 O O . VAL A 1 67 ? 3.769 9.522 -6.478 1.00 76.38 67 VAL A O 1
ATOM 539 N N . ALA A 1 68 ? 3.230 11.428 -7.530 1.00 74.94 68 ALA A N 1
ATOM 540 C CA . ALA A 1 68 ? 2.201 11.827 -6.572 1.00 74.94 68 ALA A CA 1
ATOM 541 C C . ALA A 1 68 ? 1.053 10.806 -6.463 1.00 74.94 68 ALA A C 1
ATOM 543 O O . ALA A 1 68 ? 0.480 10.645 -5.389 1.00 74.94 68 ALA A O 1
ATOM 544 N N . PHE A 1 69 ? 0.735 10.084 -7.542 1.00 78.00 69 PHE A N 1
ATOM 545 C CA . PHE A 1 69 ? -0.391 9.152 -7.576 1.00 78.00 69 PHE A CA 1
ATOM 546 C C . PHE A 1 69 ? -0.235 7.989 -6.577 1.00 78.00 69 PHE A C 1
ATOM 548 O O . PHE A 1 69 ? -1.068 7.885 -5.676 1.00 78.00 69 PHE A O 1
ATOM 555 N N . PRO A 1 70 ? 0.818 7.146 -6.630 1.00 78.81 70 PRO A N 1
ATOM 556 C CA . PRO A 1 70 ? 1.000 6.083 -5.637 1.00 78.81 70 PRO A CA 1
ATOM 557 C C . PRO A 1 70 ? 1.212 6.619 -4.214 1.00 78.81 70 PRO A C 1
ATOM 559 O O . PRO A 1 70 ? 0.804 5.971 -3.254 1.00 78.81 70 PRO A O 1
ATOM 562 N N . LEU A 1 71 ? 1.779 7.818 -4.059 1.00 77.88 71 LEU A N 1
ATOM 563 C CA . LEU A 1 71 ? 2.014 8.437 -2.752 1.00 77.88 71 LEU A CA 1
ATOM 564 C C . LEU A 1 71 ? 0.699 8.836 -2.053 1.00 77.88 71 LEU A C 1
ATOM 566 O O . LEU A 1 71 ? 0.565 8.669 -0.840 1.00 77.88 71 LEU A O 1
ATOM 570 N N . VAL A 1 72 ? -0.312 9.264 -2.818 1.00 80.56 72 VAL A N 1
ATOM 571 C CA . VAL A 1 72 ? -1.679 9.483 -2.314 1.00 80.56 72 VAL A CA 1
ATOM 572 C C . VAL A 1 72 ? -2.309 8.172 -1.833 1.00 80.56 72 VAL A C 1
ATOM 574 O O . VAL A 1 72 ? -2.916 8.150 -0.764 1.00 80.56 72 VAL A O 1
ATOM 577 N N . PHE A 1 73 ? -2.126 7.061 -2.554 1.00 79.69 73 PHE A N 1
ATOM 578 C CA . PHE A 1 73 ? -2.624 5.752 -2.106 1.00 79.69 73 PHE A CA 1
ATOM 579 C C . PHE A 1 73 ? -1.943 5.274 -0.823 1.00 79.69 73 PHE A C 1
ATOM 581 O O . PHE A 1 73 ? -2.627 4.750 0.055 1.00 79.69 73 PHE A O 1
ATOM 588 N N . VAL A 1 74 ? -0.639 5.522 -0.659 1.00 79.81 74 VAL A N 1
ATOM 589 C CA . VAL A 1 74 ? 0.064 5.281 0.614 1.00 79.81 74 VAL A CA 1
ATOM 590 C C . VAL A 1 74 ? -0.562 6.094 1.747 1.00 79.81 74 VAL A C 1
ATOM 592 O O . VAL A 1 74 ? -0.836 5.542 2.812 1.00 79.81 74 VAL A O 1
ATOM 595 N N . ALA A 1 75 ? -0.829 7.384 1.525 1.00 76.31 75 ALA A N 1
ATOM 596 C CA . ALA A 1 75 ? -1.438 8.248 2.535 1.00 76.31 75 ALA A CA 1
ATOM 597 C C . ALA A 1 75 ? -2.853 7.782 2.924 1.00 76.31 75 ALA A C 1
ATOM 599 O O . ALA A 1 75 ? -3.187 7.739 4.109 1.00 76.31 75 ALA A O 1
ATOM 600 N N . ILE A 1 76 ? -3.665 7.363 1.947 1.00 80.31 76 ILE A N 1
ATOM 601 C CA . ILE A 1 76 ? -5.001 6.794 2.183 1.00 80.31 76 ILE A CA 1
ATOM 602 C C . ILE A 1 76 ? -4.901 5.481 2.969 1.00 80.31 76 ILE A C 1
ATOM 604 O O . ILE A 1 76 ? -5.656 5.276 3.920 1.00 80.31 76 ILE A O 1
ATOM 608 N N . LEU A 1 77 ? -3.958 4.603 2.615 1.00 78.00 77 LEU A N 1
ATOM 609 C CA . LEU A 1 77 ? -3.746 3.325 3.294 1.00 78.00 77 LEU A CA 1
ATOM 610 C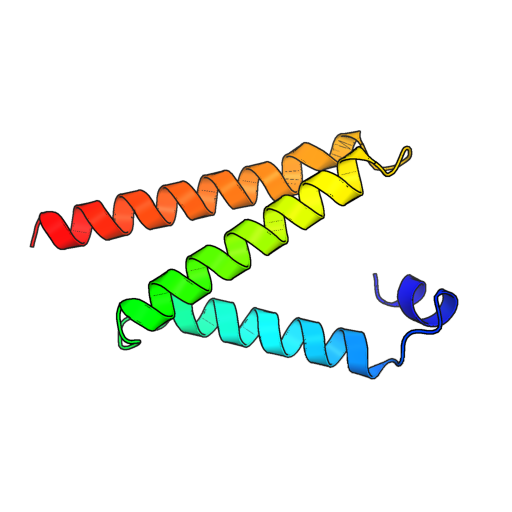 C . LEU A 1 77 ? -3.304 3.532 4.753 1.00 78.00 77 LEU A C 1
ATOM 612 O O . LEU A 1 77 ? -3.841 2.895 5.659 1.00 78.00 77 LEU A O 1
ATOM 616 N N . ALA A 1 78 ? -2.382 4.469 4.992 1.00 75.50 78 ALA A N 1
ATOM 617 C CA . ALA A 1 78 ? -1.926 4.842 6.329 1.00 75.50 78 ALA A CA 1
ATOM 618 C C . ALA A 1 78 ? -3.059 5.460 7.166 1.00 75.50 78 ALA A C 1
ATOM 620 O O . ALA A 1 78 ? -3.237 5.103 8.332 1.00 75.50 78 ALA A O 1
ATOM 621 N N . GLY A 1 79 ? -3.874 6.329 6.559 1.00 74.62 79 GLY A N 1
ATOM 622 C CA . GLY A 1 79 ? -5.073 6.882 7.187 1.00 74.62 79 GLY A CA 1
ATOM 623 C C . GLY A 1 79 ? -6.086 5.796 7.554 1.00 74.62 79 GLY A C 1
ATOM 624 O O . GLY A 1 79 ? -6.563 5.756 8.687 1.00 74.62 79 GLY A O 1
ATOM 625 N N . SER A 1 80 ? -6.363 4.866 6.636 1.00 72.50 80 SER A N 1
ATOM 626 C CA . SER A 1 80 ? -7.237 3.711 6.874 1.00 72.50 80 SER A CA 1
ATOM 627 C C . SER A 1 80 ? -6.749 2.865 8.054 1.00 72.50 80 SER A C 1
ATOM 629 O O . SER A 1 80 ? -7.541 2.529 8.936 1.00 72.50 80 SER A O 1
ATOM 631 N N . TYR A 1 81 ? -5.445 2.587 8.124 1.00 67.81 81 TYR A N 1
ATOM 632 C CA . TYR A 1 81 ? -4.846 1.842 9.230 1.00 67.81 81 TYR A CA 1
ATOM 633 C C . TYR A 1 81 ? -4.976 2.582 10.572 1.00 67.81 81 TYR A C 1
ATOM 635 O O . TYR A 1 81 ? -5.364 1.985 11.578 1.00 67.81 81 TYR A O 1
ATOM 643 N N . TYR A 1 82 ? -4.718 3.893 10.584 1.00 73.44 82 TYR A N 1
ATOM 644 C CA . TYR A 1 82 ? -4.836 4.724 11.784 1.00 73.44 82 TYR A CA 1
ATOM 645 C C . TYR A 1 82 ? -6.275 4.765 12.324 1.00 73.44 82 TYR A C 1
ATOM 647 O O . TYR A 1 82 ? -6.500 4.555 13.518 1.00 73.44 82 TYR A O 1
ATOM 655 N N . TYR A 1 83 ? -7.264 4.969 11.448 1.00 68.94 83 TYR A N 1
ATOM 656 C CA . TYR A 1 83 ? -8.678 4.966 11.836 1.00 68.94 83 TYR A CA 1
ATOM 6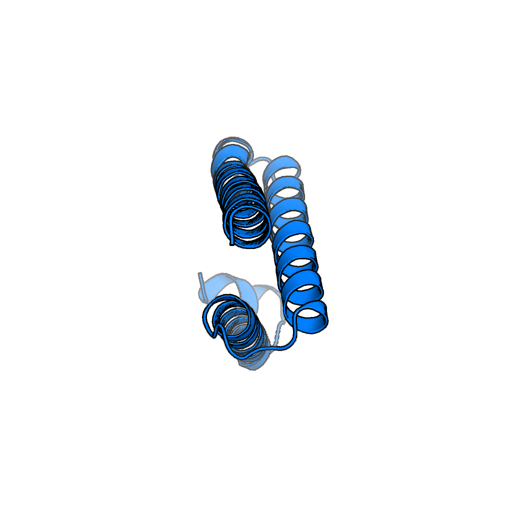57 C C . TYR A 1 83 ? -9.158 3.585 12.293 1.00 68.94 83 TYR A C 1
ATOM 659 O O . TYR A 1 83 ? -9.908 3.495 13.265 1.00 68.94 83 TYR A O 1
ATOM 667 N N . TYR A 1 84 ? -8.690 2.506 11.659 1.00 65.81 84 TYR A N 1
ATOM 668 C CA . TYR A 1 84 ? -9.004 1.138 12.074 1.00 65.81 84 TYR A CA 1
ATOM 669 C C . TYR A 1 84 ? -8.477 0.823 13.483 1.00 65.81 84 TYR A C 1
ATOM 671 O O . TYR A 1 84 ? -9.189 0.220 14.288 1.00 65.81 84 TYR A O 1
ATOM 679 N N . HIS A 1 85 ? -7.263 1.275 13.821 1.00 62.19 85 HIS A N 1
ATOM 680 C CA . HIS A 1 85 ? -6.705 1.106 15.166 1.00 62.19 85 HIS A CA 1
ATOM 681 C C . HIS A 1 85 ? -7.434 1.963 16.211 1.00 62.19 85 HIS A C 1
ATOM 683 O O . HIS A 1 85 ? -7.710 1.481 17.309 1.00 62.19 85 HIS A O 1
ATOM 689 N N . LYS A 1 86 ? -7.818 3.202 15.867 1.00 61.97 86 LYS A N 1
ATOM 690 C CA . LYS A 1 86 ? -8.621 4.055 16.759 1.00 61.97 86 LYS A CA 1
ATOM 691 C C . LYS A 1 86 ? -10.005 3.471 17.051 1.00 61.97 86 LYS A C 1
ATOM 693 O O . LYS A 1 86 ? -10.441 3.524 18.193 1.00 61.97 86 LYS A O 1
ATOM 698 N N . LEU A 1 87 ? -10.676 2.896 16.051 1.00 60.84 87 LEU A N 1
ATOM 699 C CA . LEU A 1 87 ? -11.987 2.255 16.219 1.00 60.84 87 LEU A CA 1
ATOM 700 C C . LEU A 1 87 ? -11.921 0.986 17.077 1.00 60.84 87 LEU A C 1
ATOM 702 O O . LEU A 1 87 ? -12.838 0.732 17.848 1.00 60.84 87 LEU A O 1
ATOM 706 N N . LYS A 1 88 ? -10.832 0.216 16.987 1.00 57.56 88 LYS A N 1
ATOM 707 C CA . LYS A 1 88 ? -10.589 -0.934 17.872 1.00 57.56 88 LYS A CA 1
ATOM 708 C C . LYS A 1 88 ? -10.208 -0.554 19.301 1.00 57.56 88 LYS A C 1
ATOM 710 O O . LYS A 1 88 ? -10.407 -1.366 20.187 1.00 57.56 88 LYS A O 1
ATOM 715 N N . ALA A 1 89 ? -9.614 0.619 19.511 1.00 58.06 89 ALA A N 1
ATOM 716 C CA . ALA A 1 89 ? -9.248 1.103 20.842 1.00 58.06 89 ALA A CA 1
ATOM 717 C C . ALA A 1 89 ? -10.412 1.803 21.569 1.00 58.06 89 ALA A C 1
ATOM 719 O O . ALA A 1 89 ? -10.347 1.993 22.779 1.00 58.06 89 ALA A O 1
ATOM 720 N N . ALA A 1 90 ? -11.446 2.221 20.833 1.00 55.09 90 ALA A N 1
ATOM 721 C CA . ALA A 1 90 ? -12.630 2.898 21.364 1.00 55.09 90 ALA A CA 1
ATOM 722 C C . ALA A 1 90 ? -13.790 1.944 21.718 1.00 55.09 90 ALA A C 1
ATOM 724 O O . ALA A 1 90 ? -14.836 2.420 22.155 1.00 55.09 90 ALA A O 1
ATOM 725 N N . ASN A 1 91 ? -13.621 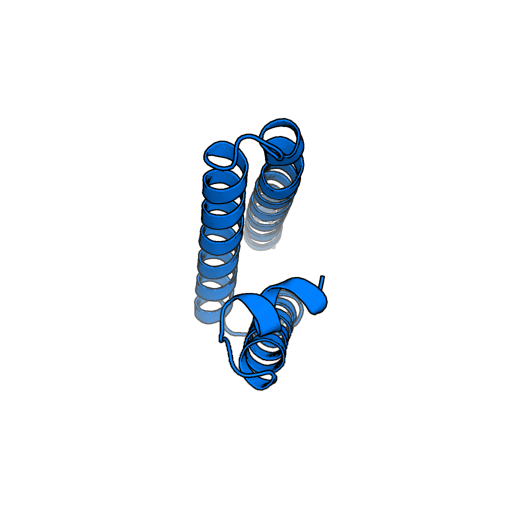0.637 21.507 1.00 45.41 91 ASN A N 1
ATOM 726 C CA . ASN A 1 91 ? -14.627 -0.412 21.695 1.00 45.41 91 ASN A CA 1
ATOM 727 C C . ASN A 1 91 ? -14.034 -1.546 22.537 1.00 45.41 91 ASN A C 1
ATOM 729 O O . ASN A 1 91 ? -14.799 -2.183 23.289 1.00 45.41 91 ASN A O 1
#